Protein AF-A0A554US17-F1 (afdb_monomer_lite)

Foldseek 3Di:
DDDPDPAPADKDWDQDPVVRWIWIWTPLDVVIDIDTDNDRVVRVVVSSVVLVVVQVVCVVVVHDDRHHPVPPPDPDD

Structure (mmCIF, N/CA/C/O backbone):
data_AF-A0A554US17-F1
#
_entry.id   AF-A0A554US17-F1
#
loop_
_atom_site.group_PDB
_atom_site.id
_atom_site.type_symbol
_atom_site.label_atom_id
_atom_site.label_alt_id
_atom_site.label_comp_id
_atom_site.label_asym_id
_atom_site.label_entity_id
_atom_site.label_seq_id
_atom_site.pdbx_PDB_ins_code
_atom_site.Cartn_x
_atom_site.Cartn_y
_atom_site.Cartn_z
_atom_site.occupancy
_atom_site.B_iso_or_equiv
_atom_site.auth_seq_id
_atom_site.auth_comp_id
_atom_site.auth_asym_id
_atom_site.auth_atom_id
_atom_site.pdbx_PDB_model_num
ATOM 1 N N . MET A 1 1 ? -28.625 1.984 2.956 1.00 41.50 1 MET A N 1
ATOM 2 C CA . MET A 1 1 ? -27.405 1.163 3.095 1.00 41.50 1 MET A CA 1
ATOM 3 C C . MET A 1 1 ? -26.988 0.737 1.701 1.00 41.50 1 MET A C 1
ATOM 5 O O . MET A 1 1 ? -27.515 -0.239 1.191 1.00 41.50 1 MET A O 1
ATOM 9 N N . SER A 1 2 ? -26.154 1.524 1.030 1.00 39.19 2 SER A N 1
ATOM 10 C CA . SER A 1 2 ? -25.460 1.110 -0.192 1.00 39.19 2 SER A CA 1
ATOM 11 C C . SER A 1 2 ? -24.303 2.071 -0.397 1.00 39.19 2 SER A C 1
ATOM 13 O O . SER A 1 2 ? -24.524 3.226 -0.731 1.00 39.19 2 SER A O 1
ATOM 15 N N . SER A 1 3 ? -23.096 1.590 -0.153 1.00 44.12 3 SER A N 1
ATOM 16 C CA . SER A 1 3 ? -22.004 1.822 -1.085 1.00 44.12 3 SER A CA 1
ATOM 17 C C . SER A 1 3 ? -21.068 0.638 -0.904 1.00 44.12 3 SER A C 1
ATOM 19 O O . SER A 1 3 ? -20.533 0.426 0.184 1.00 44.12 3 SER A O 1
ATOM 21 N N . SER A 1 4 ? -20.947 -0.196 -1.934 1.00 47.50 4 SER A N 1
ATOM 22 C CA . SER A 1 4 ? -19.812 -1.110 -2.076 1.00 47.50 4 SER A CA 1
ATOM 23 C C . SER A 1 4 ? -18.581 -0.268 -2.404 1.00 47.50 4 SER A C 1
ATOM 25 O O . SER A 1 4 ? -18.046 -0.349 -3.503 1.00 47.50 4 SER A O 1
ATOM 27 N N . ASP A 1 5 ? -18.183 0.595 -1.472 1.00 58.03 5 ASP A N 1
ATOM 28 C CA . ASP A 1 5 ? -16.978 1.397 -1.597 1.00 58.03 5 ASP A CA 1
ATOM 29 C C . ASP A 1 5 ? -15.807 0.499 -1.220 1.00 58.03 5 ASP A C 1
ATOM 31 O O . ASP A 1 5 ? -15.551 0.217 -0.044 1.00 58.03 5 ASP A O 1
ATOM 35 N N . SER A 1 6 ? -15.134 -0.025 -2.240 1.00 59.94 6 SER A N 1
ATOM 36 C CA . SER A 1 6 ? -13.742 -0.418 -2.079 1.00 59.94 6 SER A CA 1
ATOM 37 C C . SER A 1 6 ? -12.982 0.859 -1.716 1.00 59.94 6 SER A C 1
ATOM 39 O O . SER A 1 6 ? -12.950 1.771 -2.537 1.00 59.94 6 SER A O 1
ATOM 41 N N . PRO A 1 7 ? -12.433 0.978 -0.497 1.00 71.31 7 PRO A N 1
ATOM 42 C CA . PRO A 1 7 ? -11.807 2.219 -0.060 1.00 71.31 7 PRO A CA 1
ATOM 43 C C . PRO A 1 7 ? -10.640 2.597 -0.986 1.00 71.31 7 PRO A C 1
ATOM 45 O O . PRO A 1 7 ? -9.762 1.779 -1.268 1.00 71.31 7 PRO A O 1
ATOM 48 N N . HIS A 1 8 ? -10.649 3.841 -1.470 1.00 86.00 8 HIS A N 1
ATOM 49 C CA . HIS A 1 8 ? -9.687 4.371 -2.440 1.00 86.00 8 HIS A CA 1
ATOM 50 C C . HIS A 1 8 ? -8.448 4.941 -1.732 1.00 86.00 8 HIS A C 1
ATOM 52 O O . HIS A 1 8 ? -8.216 6.150 -1.740 1.00 86.00 8 HIS A O 1
ATOM 58 N N . TYR A 1 9 ? -7.676 4.076 -1.072 1.00 94.31 9 TY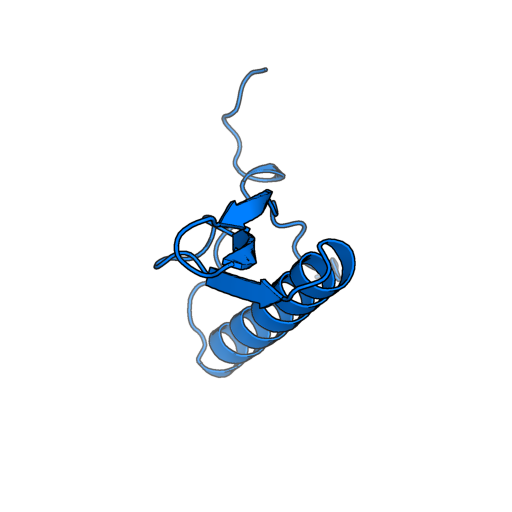R A N 1
ATOM 59 C CA . TYR A 1 9 ? -6.453 4.492 -0.379 1.00 94.31 9 TYR A CA 1
ATOM 60 C C . TYR A 1 9 ? -5.380 5.009 -1.341 1.00 94.31 9 TYR A C 1
ATOM 62 O O . TYR A 1 9 ? -5.293 4.583 -2.495 1.00 94.31 9 TYR A O 1
ATOM 70 N N . ALA A 1 10 ? -4.539 5.915 -0.844 1.00 94.62 10 ALA A N 1
ATOM 71 C CA . ALA A 1 10 ? -3.350 6.366 -1.553 1.00 94.62 10 ALA A CA 1
ATOM 72 C C . ALA A 1 10 ? -2.192 5.360 -1.418 1.00 94.62 10 ALA A C 1
ATOM 74 O O . ALA A 1 10 ? -1.951 4.800 -0.341 1.00 94.62 10 ALA A O 1
ATOM 75 N N . TYR A 1 11 ? -1.448 5.196 -2.514 1.00 95.75 11 TYR A N 1
ATOM 76 C CA . TYR A 1 11 ? -0.270 4.336 -2.613 1.00 95.75 11 TYR A CA 1
ATOM 77 C C . TYR A 1 11 ? 0.911 5.122 -3.180 1.00 95.75 11 TYR A C 1
ATOM 79 O O . TYR A 1 11 ? 0.743 5.943 -4.085 1.00 95.75 11 TYR A O 1
ATOM 87 N N . HIS A 1 12 ? 2.106 4.845 -2.672 1.00 96.94 12 HIS A N 1
ATOM 88 C CA . HIS A 1 12 ? 3.362 5.387 -3.183 1.00 96.94 12 HIS A CA 1
ATOM 89 C C . HIS A 1 12 ? 4.314 4.241 -3.513 1.00 96.94 12 HIS A C 1
ATOM 91 O O . HIS A 1 12 ? 4.348 3.273 -2.765 1.00 96.94 12 HIS A O 1
ATOM 97 N N . VAL A 1 13 ? 5.071 4.347 -4.607 1.00 98.31 13 VAL A N 1
ATOM 98 C CA . VAL A 1 13 ? 6.106 3.371 -4.981 1.00 98.31 13 VAL A CA 1
ATOM 99 C C . VAL A 1 13 ? 7.408 4.113 -5.219 1.00 98.31 13 VAL A C 1
ATOM 101 O O . VAL A 1 13 ? 7.455 5.031 -6.041 1.00 98.31 13 VAL A O 1
ATOM 104 N N . GLU A 1 14 ? 8.460 3.686 -4.534 1.00 98.38 14 GLU A N 1
ATOM 105 C CA . GLU A 1 14 ? 9.806 4.236 -4.668 1.00 98.38 14 GLU A CA 1
ATOM 106 C C . GLU A 1 14 ? 10.861 3.129 -4.679 1.00 98.38 14 GLU A C 1
ATOM 108 O O . GLU A 1 14 ? 10.622 2.023 -4.208 1.00 98.38 14 GLU A O 1
ATOM 113 N N . TRP A 1 15 ? 12.031 3.414 -5.249 1.00 98.50 15 TRP A N 1
ATOM 114 C CA . TRP A 1 15 ? 13.178 2.512 -5.163 1.00 98.50 15 TRP A CA 1
ATOM 115 C C . TRP A 1 15 ? 13.857 2.672 -3.801 1.00 98.50 15 TRP A C 1
ATOM 117 O O . TRP A 1 15 ? 14.238 3.788 -3.448 1.00 98.50 15 TRP A O 1
ATOM 127 N N . SER A 1 16 ? 14.072 1.567 -3.090 1.00 98.06 16 SER A N 1
ATOM 128 C CA . SER A 1 16 ? 14.854 1.505 -1.856 1.00 98.06 16 SER A CA 1
ATOM 129 C C . SER A 1 16 ? 16.274 1.015 -2.160 1.00 98.06 16 SER A C 1
ATOM 131 O O . SER A 1 16 ? 16.472 -0.156 -2.489 1.00 98.06 16 SER A O 1
ATOM 133 N N . PRO A 1 17 ? 17.308 1.872 -2.054 1.00 97.88 17 PRO A N 1
ATOM 134 C CA . PRO A 1 17 ? 18.691 1.435 -2.232 1.00 97.88 17 PRO A CA 1
ATOM 135 C C . PRO A 1 17 ? 19.184 0.501 -1.122 1.00 97.88 17 PRO A C 1
ATOM 137 O O . PRO A 1 17 ? 20.146 -0.230 -1.345 1.00 97.88 17 PRO A O 1
ATOM 140 N N . GLU A 1 18 ? 18.580 0.569 0.067 1.00 97.75 18 GLU A N 1
ATOM 141 C CA . GLU A 1 18 ? 18.935 -0.272 1.216 1.00 97.75 18 GLU A CA 1
ATOM 142 C C . GLU A 1 18 ? 18.432 -1.708 1.049 1.00 97.75 18 GLU A C 1
ATOM 144 O O . GLU A 1 18 ? 19.168 -2.639 1.377 1.00 97.75 18 GLU A O 1
ATOM 149 N N . ASP A 1 19 ? 17.247 -1.879 0.458 1.00 97.44 19 ASP A N 1
ATOM 150 C CA . ASP A 1 19 ? 16.666 -3.196 0.181 1.00 97.44 19 ASP A CA 1
ATOM 151 C C . ASP A 1 19 ? 17.038 -3.721 -1.215 1.00 97.44 19 ASP A C 1
ATOM 153 O O . ASP A 1 19 ? 17.070 -4.927 -1.448 1.00 97.44 19 ASP A O 1
ATOM 157 N N . GLY A 1 20 ? 17.375 -2.828 -2.152 1.00 98.44 20 GLY A N 1
ATOM 158 C CA . 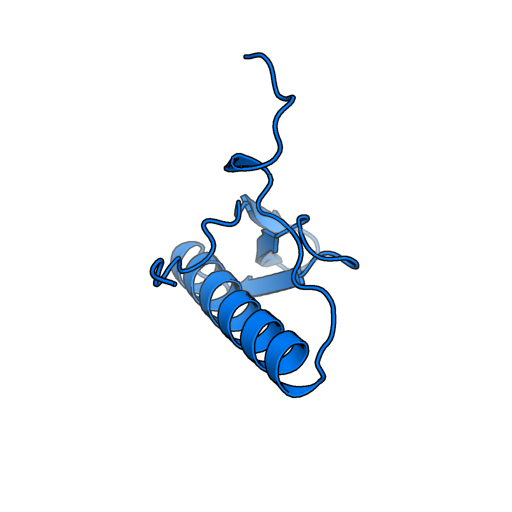GLY A 1 20 ? 17.616 -3.191 -3.549 1.00 98.44 20 GLY A CA 1
ATOM 159 C C . GLY A 1 20 ? 16.337 -3.590 -4.291 1.00 98.44 20 GLY A C 1
ATOM 160 O O . GLY A 1 20 ? 16.402 -4.376 -5.236 1.00 98.44 20 GLY A O 1
ATOM 161 N N . GLU A 1 21 ? 15.195 -3.057 -3.858 1.00 98.69 21 GLU A N 1
ATOM 162 C CA . GLU A 1 21 ? 13.848 -3.371 -4.342 1.00 98.69 21 GLU A CA 1
ATOM 163 C C . GLU A 1 21 ? 12.999 -2.093 -4.435 1.00 98.69 21 GLU A C 1
ATOM 165 O O . GLU A 1 21 ? 13.342 -1.044 -3.881 1.00 98.69 21 GLU A O 1
ATOM 170 N N . TYR A 1 22 ? 11.867 -2.166 -5.131 1.00 98.75 22 TYR A N 1
ATOM 171 C CA . TYR A 1 22 ? 10.826 -1.151 -5.043 1.00 98.75 22 TYR A CA 1
ATOM 172 C C . TYR A 1 22 ? 9.972 -1.392 -3.804 1.00 98.75 22 TYR A C 1
ATOM 174 O O . TYR A 1 22 ? 9.433 -2.479 -3.621 1.00 98.75 22 TYR A O 1
ATOM 182 N N . VAL A 1 23 ? 9.800 -0.356 -2.988 1.00 98.50 23 VAL A N 1
ATOM 183 C CA . VAL A 1 23 ? 8.915 -0.368 -1.824 1.00 98.50 23 VAL A CA 1
ATOM 184 C C . VAL A 1 23 ? 7.638 0.366 -2.191 1.00 98.50 23 VAL A C 1
ATOM 186 O O . VAL A 1 23 ? 7.650 1.556 -2.516 1.00 98.50 23 VAL A O 1
ATOM 189 N N . ALA A 1 24 ? 6.522 -0.345 -2.123 1.00 98.50 24 ALA A N 1
ATOM 190 C CA . ALA A 1 24 ? 5.197 0.228 -2.218 1.00 98.50 24 ALA A CA 1
ATOM 191 C C . ALA A 1 24 ? 4.616 0.422 -0.816 1.00 98.50 24 ALA A C 1
ATOM 193 O O . ALA A 1 24 ? 4.666 -0.496 -0.000 1.00 98.50 24 ALA A O 1
ATOM 194 N N . THR A 1 25 ? 4.058 1.595 -0.516 1.00 98.12 25 THR A N 1
ATOM 195 C CA . THR A 1 25 ? 3.558 1.932 0.825 1.00 98.12 25 THR A CA 1
ATOM 196 C C . THR A 1 25 ? 2.156 2.530 0.813 1.00 98.12 25 THR A C 1
ATOM 198 O O . THR A 1 25 ? 1.742 3.185 -0.147 1.00 98.12 25 THR A O 1
ATOM 201 N N . SER A 1 26 ? 1.434 2.337 1.921 1.00 97.25 26 SER A N 1
ATOM 202 C CA . SER A 1 26 ? 0.241 3.112 2.268 1.00 97.25 26 SER A CA 1
ATOM 203 C C . SER A 1 26 ? 0.337 3.603 3.714 1.00 97.25 26 SER A C 1
ATOM 205 O O . SER A 1 26 ? 0.336 2.819 4.664 1.00 97.25 26 SER A O 1
ATOM 207 N N . VAL A 1 27 ? 0.415 4.925 3.880 1.00 95.75 27 VAL A N 1
ATOM 208 C CA . VAL A 1 27 ? 0.565 5.613 5.183 1.00 95.75 27 VAL A CA 1
ATOM 209 C C . VAL A 1 27 ? -0.767 5.893 5.880 1.00 95.75 27 VAL A C 1
ATOM 211 O O . VAL A 1 27 ? -0.828 6.533 6.927 1.00 95.75 27 VAL A O 1
ATOM 214 N N . GLU A 1 28 ? -1.857 5.464 5.256 1.00 93.56 28 GLU A N 1
ATOM 215 C CA . GLU A 1 28 ? -3.221 5.671 5.732 1.00 93.56 28 GLU A CA 1
ATOM 216 C C . GLU A 1 28 ? -3.554 4.807 6.944 1.00 93.56 28 GLU A C 1
ATOM 218 O O . GLU A 1 28 ? -4.409 5.161 7.759 1.00 93.56 28 GLU A O 1
ATOM 223 N N . PHE A 1 29 ? -2.841 3.692 7.050 1.00 92.00 29 PHE A N 1
ATOM 224 C CA . PHE A 1 29 ? -2.876 2.748 8.145 1.00 92.00 29 PHE A CA 1
ATOM 225 C C . PHE A 1 29 ? -1.840 3.166 9.188 1.00 92.00 29 PHE A C 1
ATOM 227 O O . PHE A 1 29 ? -0.741 3.613 8.860 1.00 92.00 29 PHE A O 1
ATOM 234 N N . GLY A 1 30 ? -2.190 3.028 10.462 1.00 81.69 30 GLY A N 1
ATOM 235 C CA . GLY A 1 30 ? -1.175 2.959 11.505 1.00 81.69 30 GLY A CA 1
ATOM 236 C C . GLY A 1 30 ? -0.741 1.505 11.672 1.00 81.69 30 GLY A C 1
ATOM 237 O O . GLY A 1 30 ? -1.588 0.626 11.544 1.00 81.69 30 GLY A O 1
ATOM 238 N N . PRO A 1 31 ? 0.523 1.226 12.021 1.00 90.81 31 PRO A N 1
ATOM 239 C CA . PRO A 1 31 ? 1.690 1.713 11.274 1.00 90.81 31 PRO A CA 1
ATOM 240 C C . PRO A 1 31 ? 1.497 1.613 9.746 1.00 90.81 31 PRO A C 1
ATOM 242 O O . PRO A 1 31 ? 0.643 0.868 9.268 1.00 90.81 31 PRO A O 1
ATOM 245 N N . ALA A 1 32 ? 2.302 2.353 8.981 1.00 93.81 32 ALA A N 1
ATOM 246 C CA . ALA A 1 32 ? 2.228 2.295 7.525 1.00 93.81 32 ALA A CA 1
ATOM 247 C C . ALA A 1 32 ? 2.447 0.858 7.031 1.00 93.81 32 ALA A C 1
ATOM 249 O O . ALA A 1 32 ? 3.331 0.151 7.520 1.00 93.81 32 ALA A O 1
ATOM 250 N N . LEU A 1 33 ? 1.641 0.445 6.056 1.00 97.38 33 LEU A N 1
ATOM 251 C CA . LEU A 1 33 ? 1.823 -0.830 5.375 1.00 97.38 33 LEU A CA 1
ATOM 252 C C . LEU A 1 33 ? 2.850 -0.659 4.260 1.00 97.38 33 LEU A C 1
ATOM 254 O O . LEU A 1 33 ? 2.876 0.382 3.596 1.00 97.38 33 LEU A O 1
ATOM 258 N N . SER A 1 34 ? 3.657 -1.692 4.040 1.00 97.81 34 SER A N 1
ATOM 259 C CA . SER A 1 34 ? 4.630 -1.742 2.956 1.00 97.81 34 SER A CA 1
ATOM 260 C C . SER A 1 34 ? 4.704 -3.127 2.318 1.00 97.81 34 SER A C 1
ATOM 262 O O . SER A 1 34 ? 4.434 -4.144 2.959 1.00 97.81 34 SER A O 1
ATOM 264 N N . HIS A 1 35 ? 5.072 -3.154 1.041 1.00 98.38 35 HIS A N 1
ATOM 265 C CA . HIS A 1 35 ? 5.395 -4.360 0.290 1.00 98.38 35 HIS A CA 1
ATOM 266 C C . HIS A 1 35 ? 6.601 -4.086 -0.612 1.00 98.38 35 HIS A C 1
ATOM 268 O O . HIS A 1 35 ? 6.704 -2.990 -1.161 1.00 98.38 35 HIS A O 1
ATOM 274 N N . LEU A 1 36 ? 7.503 -5.059 -0.743 1.00 98.62 36 LEU A N 1
ATOM 275 C CA . LEU A 1 36 ? 8.712 -4.946 -1.554 1.00 98.62 36 LEU A CA 1
ATOM 276 C C . LEU A 1 36 ? 8.660 -5.930 -2.717 1.00 98.62 36 LEU A C 1
ATOM 278 O O . LEU A 1 36 ? 8.252 -7.074 -2.524 1.00 98.62 36 LEU A O 1
ATOM 282 N N . ASP A 1 37 ? 9.090 -5.481 -3.891 1.00 98.75 37 ASP A N 1
ATOM 283 C CA . ASP A 1 37 ? 9.333 -6.343 -5.047 1.00 98.75 37 ASP A CA 1
ATOM 284 C C . ASP A 1 37 ? 10.429 -5.739 -5.943 1.00 98.75 37 ASP A C 1
ATOM 286 O O . ASP A 1 37 ? 10.659 -4.528 -5.955 1.00 98.75 37 ASP A O 1
ATOM 290 N N . LEU A 1 38 ? 11.107 -6.570 -6.731 1.00 98.50 38 LEU A N 1
ATOM 291 C CA . LEU A 1 38 ? 12.089 -6.126 -7.721 1.00 98.50 38 LEU A CA 1
ATOM 292 C C . LEU A 1 38 ? 11.442 -5.375 -8.896 1.00 98.50 38 LEU A C 1
ATOM 294 O O . LEU A 1 38 ? 12.123 -4.594 -9.567 1.00 98.50 38 LEU A O 1
ATOM 298 N N . ASP A 1 39 ? 10.153 -5.602 -9.157 1.00 98.56 39 ASP A N 1
ATOM 299 C CA . ASP A 1 39 ? 9.372 -4.902 -10.174 1.00 98.56 39 ASP A CA 1
ATOM 300 C C . ASP A 1 39 ? 8.424 -3.860 -9.537 1.00 98.56 39 ASP A C 1
ATOM 302 O O . ASP A 1 39 ? 7.663 -4.176 -8.621 1.00 98.56 39 ASP A O 1
ATOM 306 N N . PRO A 1 40 ? 8.401 -2.603 -10.024 1.00 98.50 40 PRO A N 1
ATOM 307 C CA . PRO A 1 40 ? 7.579 -1.548 -9.426 1.00 98.50 40 PRO A CA 1
ATOM 308 C C . PRO A 1 40 ? 6.068 -1.790 -9.566 1.00 98.50 40 PRO A C 1
ATOM 310 O O . PRO A 1 40 ? 5.281 -1.280 -8.765 1.00 98.50 40 PRO A O 1
ATOM 313 N N . VAL A 1 41 ? 5.634 -2.534 -10.588 1.00 98.50 41 VAL A N 1
ATOM 314 C CA . VAL A 1 41 ? 4.226 -2.894 -10.791 1.00 98.50 41 VAL A CA 1
ATOM 315 C C . VAL A 1 41 ? 3.829 -4.004 -9.830 1.00 98.50 41 VAL A C 1
ATOM 317 O O . VAL A 1 41 ? 2.746 -3.926 -9.250 1.00 98.50 41 VAL A O 1
ATOM 320 N N . GLU A 1 42 ? 4.687 -4.999 -9.618 1.00 98.69 42 GLU A N 1
ATOM 321 C CA . GLU A 1 42 ? 4.418 -6.063 -8.646 1.00 98.69 42 GLU A CA 1
ATOM 322 C C . GLU A 1 42 ? 4.456 -5.531 -7.208 1.00 98.69 42 GLU A C 1
ATOM 324 O O . GLU A 1 42 ? 3.554 -5.844 -6.430 1.00 98.69 42 GLU A O 1
ATOM 329 N N . ALA A 1 43 ? 5.353 -4.587 -6.899 1.00 98.69 43 ALA A N 1
ATOM 330 C CA . ALA A 1 43 ? 5.330 -3.859 -5.632 1.00 98.69 43 ALA A CA 1
ATOM 331 C C . ALA A 1 43 ? 3.964 -3.172 -5.408 1.00 98.69 43 ALA A C 1
ATOM 333 O O . ALA A 1 43 ? 3.337 -3.324 -4.355 1.00 98.69 43 ALA A O 1
ATOM 334 N N . MET A 1 44 ? 3.455 -2.466 -6.430 1.00 98.44 44 MET A N 1
ATOM 335 C CA . MET A 1 44 ? 2.131 -1.830 -6.393 1.00 98.44 44 MET A CA 1
ATOM 336 C C . MET A 1 44 ? 0.993 -2.847 -6.213 1.00 98.44 44 MET A C 1
ATOM 338 O O . MET A 1 44 ? 0.071 -2.618 -5.431 1.00 98.44 44 MET A O 1
ATOM 342 N N . ARG A 1 45 ? 1.021 -3.974 -6.932 1.00 98.19 45 ARG A N 1
ATOM 343 C CA . ARG A 1 45 ? -0.003 -5.021 -6.781 1.00 98.19 45 ARG A CA 1
ATOM 344 C C . ARG A 1 45 ? -0.009 -5.577 -5.364 1.00 98.19 45 ARG A C 1
ATOM 346 O O . ARG A 1 45 ? -1.071 -5.654 -4.751 1.00 98.19 45 ARG A O 1
ATOM 353 N N . GLY A 1 46 ? 1.167 -5.889 -4.830 1.00 98.25 46 GLY A N 1
ATOM 354 C CA . GLY A 1 46 ? 1.290 -6.457 -3.499 1.00 98.25 46 GLY A CA 1
ATOM 355 C C . GLY A 1 46 ? 0.813 -5.514 -2.394 1.00 98.25 46 GLY A C 1
ATOM 356 O O . GLY A 1 46 ? 0.141 -5.976 -1.472 1.00 98.25 46 GLY A O 1
ATOM 357 N N . ILE A 1 47 ? 1.046 -4.195 -2.489 1.00 98.06 47 ILE A N 1
ATOM 358 C CA . ILE A 1 47 ? 0.486 -3.257 -1.495 1.00 98.06 47 ILE A CA 1
ATOM 359 C C . ILE A 1 47 ? -1.044 -3.153 -1.588 1.00 98.06 47 ILE A C 1
ATOM 361 O O . ILE A 1 47 ? -1.704 -3.043 -0.554 1.00 98.06 47 ILE A O 1
ATOM 365 N N . VAL A 1 48 ? -1.627 -3.234 -2.790 1.00 96.69 48 VAL A N 1
ATOM 366 C CA . VAL A 1 48 ? -3.090 -3.232 -2.973 1.00 96.69 48 VAL A CA 1
ATOM 367 C C . VAL A 1 48 ? -3.711 -4.483 -2.347 1.00 96.69 48 VAL A C 1
ATOM 369 O O . VAL A 1 48 ? -4.699 -4.378 -1.614 1.00 96.69 48 VAL A O 1
ATOM 372 N N . ASP A 1 49 ? -3.108 -5.651 -2.570 1.00 97.00 49 ASP A N 1
ATOM 373 C CA . ASP A 1 49 ? -3.566 -6.915 -1.988 1.00 97.00 49 ASP A CA 1
ATOM 374 C C . ASP A 1 49 ? -3.407 -6.930 -0.459 1.00 97.00 49 ASP A C 1
ATOM 376 O O . ASP A 1 49 ? -4.326 -7.336 0.260 1.00 97.00 49 ASP A O 1
ATOM 380 N N . LEU A 1 50 ? -2.281 -6.425 0.058 1.00 97.19 50 LEU A N 1
ATOM 381 C CA . LEU A 1 50 ? -2.029 -6.314 1.496 1.00 97.19 50 LEU A CA 1
ATOM 382 C C . LEU A 1 50 ? -3.043 -5.392 2.183 1.00 97.19 50 LEU A C 1
ATOM 384 O O . LEU A 1 50 ? -3.564 -5.727 3.248 1.00 97.19 50 LEU A O 1
ATOM 388 N N . VAL A 1 51 ? -3.364 -4.252 1.569 1.00 96.50 51 VAL A N 1
ATOM 389 C CA . VAL A 1 51 ? -4.394 -3.332 2.068 1.00 96.50 51 VAL A CA 1
ATOM 390 C C . VAL A 1 51 ? -5.771 -3.996 2.071 1.00 96.50 51 VAL A C 1
ATOM 392 O O . VAL A 1 51 ? -6.491 -3.905 3.067 1.00 96.50 51 VAL A O 1
ATOM 395 N N . ALA A 1 52 ? -6.141 -4.704 1.000 1.00 94.81 52 ALA A N 1
ATOM 396 C CA . ALA A 1 52 ? -7.410 -5.426 0.942 1.00 94.81 52 ALA A CA 1
ATOM 397 C C . ALA A 1 52 ? -7.512 -6.490 2.048 1.00 94.81 52 ALA A C 1
ATOM 399 O O . ALA A 1 52 ? -8.557 -6.613 2.696 1.00 94.81 52 ALA A O 1
ATOM 400 N N . TRP A 1 53 ? -6.419 -7.215 2.299 1.00 95.62 53 TRP A N 1
ATOM 401 C CA . TRP A 1 53 ? -6.324 -8.176 3.393 1.00 95.62 53 TRP A CA 1
ATOM 402 C C . TRP A 1 53 ? -6.476 -7.500 4.763 1.00 95.62 53 TRP A C 1
ATOM 404 O O . TRP A 1 53 ? -7.328 -7.916 5.548 1.00 95.62 53 TRP A O 1
ATOM 414 N N . ALA A 1 54 ? -5.735 -6.419 5.023 1.00 95.38 54 ALA A N 1
ATOM 415 C CA . ALA A 1 54 ? -5.781 -5.695 6.294 1.00 95.38 54 ALA A CA 1
ATOM 416 C C . ALA A 1 54 ? -7.181 -5.132 6.589 1.00 95.38 54 ALA A C 1
ATOM 418 O O . ALA A 1 54 ? -7.695 -5.265 7.696 1.00 95.38 54 ALA A O 1
ATOM 419 N N . VAL A 1 55 ? -7.855 -4.562 5.584 1.00 94.19 55 VAL A N 1
ATOM 420 C CA . VAL A 1 55 ? -9.250 -4.103 5.714 1.00 94.19 55 VAL A CA 1
ATOM 421 C C . VAL A 1 55 ? -10.194 -5.264 6.030 1.00 94.19 55 VAL A C 1
ATOM 423 O O . VAL A 1 55 ? -11.141 -5.097 6.803 1.00 94.19 55 VAL A O 1
ATOM 426 N N . GLY A 1 56 ? -9.968 -6.432 5.425 1.00 93.94 56 GLY A N 1
ATOM 427 C CA . GLY A 1 56 ? -10.718 -7.650 5.721 1.00 93.94 56 GLY A CA 1
ATOM 428 C C . GLY A 1 56 ? -10.566 -8.089 7.178 1.00 93.94 56 GLY A C 1
ATOM 429 O O . GLY A 1 56 ? -11.572 -8.376 7.827 1.00 93.94 56 GLY A O 1
ATOM 430 N N . ASP A 1 57 ? -9.338 -8.077 7.696 1.00 95.50 57 ASP A N 1
ATOM 431 C CA . ASP A 1 57 ? -9.031 -8.441 9.082 1.00 95.50 57 ASP A CA 1
ATOM 432 C C . ASP A 1 57 ? -9.651 -7.454 10.087 1.00 95.50 57 ASP A C 1
ATOM 434 O O . ASP A 1 57 ? -10.404 -7.864 10.971 1.00 95.50 57 ASP A O 1
ATOM 438 N N . LEU A 1 58 ? -9.481 -6.143 9.874 1.00 94.00 58 LEU A N 1
ATOM 439 C CA . LEU A 1 58 ? -10.102 -5.104 10.709 1.00 94.00 58 LEU A CA 1
ATOM 440 C C . LEU A 1 58 ? -11.629 -5.255 10.760 1.00 94.00 58 LEU A C 1
ATOM 442 O O . LEU A 1 58 ? -12.237 -5.186 11.828 1.00 94.00 58 LEU A O 1
ATOM 446 N N . ARG A 1 59 ? -12.267 -5.529 9.614 1.00 94.38 59 ARG A N 1
ATOM 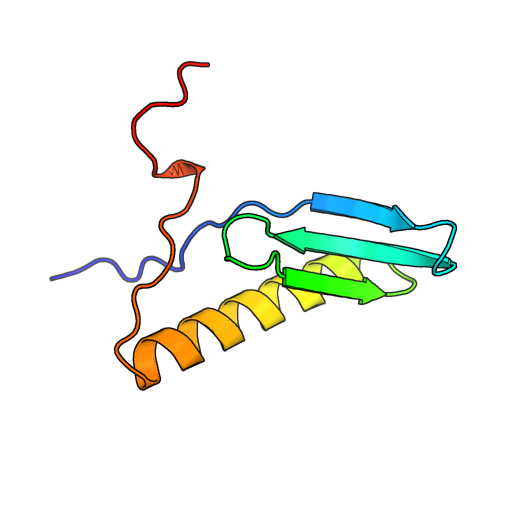447 C CA . ARG A 1 59 ? -13.713 -5.797 9.551 1.00 94.38 59 ARG A CA 1
ATOM 448 C C . ARG A 1 59 ? -14.108 -7.030 10.353 1.00 94.38 59 ARG A C 1
ATOM 450 O O . ARG A 1 59 ? -15.116 -6.982 11.055 1.00 94.38 59 ARG A O 1
ATOM 457 N N . ALA A 1 60 ? -13.352 -8.119 10.234 1.00 95.88 60 ALA A N 1
ATOM 458 C CA . ALA A 1 60 ? -13.630 -9.366 10.940 1.00 95.88 60 ALA A CA 1
ATOM 459 C C . ALA A 1 60 ? -13.511 -9.201 12.463 1.00 95.88 60 ALA A C 1
ATOM 461 O O . ALA A 1 60 ? -14.305 -9.781 13.205 1.00 95.88 60 ALA A O 1
ATOM 462 N N . ASN A 1 61 ? -12.579 -8.358 12.909 1.00 96.00 61 ASN A N 1
ATOM 463 C CA . ASN A 1 61 ? -12.336 -8.071 14.322 1.00 96.00 61 ASN A CA 1
ATOM 464 C C . ASN A 1 61 ? -13.205 -6.922 14.876 1.00 96.00 61 ASN A C 1
ATOM 466 O O . ASN A 1 61 ? -13.179 -6.648 16.075 1.00 96.00 61 ASN A O 1
ATOM 470 N N . GLY A 1 62 ? -14.023 -6.273 14.036 1.00 94.88 62 GLY A N 1
ATOM 471 C CA . GLY A 1 62 ? -14.853 -5.131 14.437 1.00 94.88 62 GLY A CA 1
ATOM 472 C C . GLY A 1 62 ? -14.040 -3.875 14.765 1.00 94.88 62 GLY A C 1
ATOM 473 O O . GLY A 1 62 ? -14.513 -3.001 15.494 1.00 94.88 62 GLY A O 1
ATOM 474 N N . GLU A 1 63 ? -12.820 -3.793 14.245 1.00 94.19 63 GLU A N 1
ATOM 475 C CA . GLU A 1 63 ? -11.911 -2.677 14.449 1.00 94.19 63 GLU A CA 1
ATOM 476 C C . GLU A 1 63 ? -12.217 -1.515 13.488 1.00 94.19 63 GLU A C 1
ATOM 478 O O . GLU A 1 63 ? -12.773 -1.715 12.399 1.00 94.19 63 GLU A O 1
ATOM 483 N N . PRO A 1 64 ? -11.870 -0.271 13.863 1.00 91.81 64 PRO A N 1
ATOM 484 C CA . PRO A 1 64 ? -12.056 0.879 12.990 1.00 91.81 64 PRO A CA 1
ATOM 485 C C . PRO A 1 64 ? -11.221 0.759 11.710 1.00 91.81 64 PRO A C 1
ATOM 487 O O . PRO A 1 64 ? -9.999 0.650 11.755 1.00 91.81 64 PRO A O 1
ATOM 490 N N . ILE A 1 65 ? -11.882 0.860 10.557 1.00 93.19 65 ILE A N 1
ATOM 491 C CA . ILE A 1 65 ? -11.209 0.944 9.258 1.00 93.19 65 ILE A CA 1
ATOM 492 C C . ILE A 1 65 ? -10.726 2.389 9.054 1.00 93.19 65 ILE A C 1
ATOM 494 O O . ILE A 1 65 ? -11.549 3.306 9.168 1.00 93.19 65 ILE A O 1
ATOM 498 N N . PRO A 1 66 ? -9.440 2.626 8.729 1.00 92.81 66 PRO A N 1
ATOM 499 C CA . PRO A 1 66 ? -8.945 3.967 8.444 1.00 92.81 66 PRO A CA 1
ATOM 500 C C . PRO A 1 66 ? -9.712 4.627 7.297 1.00 92.81 66 PRO A C 1
ATOM 502 O O . PRO A 1 66 ? -9.972 4.000 6.270 1.00 92.81 66 PRO A O 1
ATOM 505 N N . GLN A 1 67 ? -10.057 5.904 7.452 1.00 91.81 67 GLN A N 1
ATOM 506 C CA . GLN A 1 67 ? -10.691 6.678 6.387 1.00 91.81 67 GLN A CA 1
ATOM 507 C C . GLN A 1 67 ? -9.644 7.072 5.328 1.00 91.81 67 GLN A C 1
ATOM 509 O O . GLN A 1 67 ? -8.634 7.677 5.723 1.00 91.81 67 GLN A O 1
ATOM 514 N N . PRO A 1 68 ? -9.891 6.804 4.027 1.00 92.38 68 PRO A N 1
ATOM 515 C CA . PRO A 1 68 ? -9.016 7.240 2.943 1.00 92.38 68 PRO A CA 1
ATOM 516 C C . PRO A 1 68 ? -8.737 8.746 2.996 1.00 92.38 68 PRO A C 1
ATOM 518 O O . PRO A 1 68 ? -9.650 9.532 3.247 1.00 92.38 68 PRO A O 1
ATOM 521 N N . ILE A 1 69 ? -7.502 9.174 2.736 1.00 89.75 69 ILE A N 1
ATOM 522 C CA . ILE A 1 69 ? -7.081 10.583 2.752 1.00 89.75 69 ILE A CA 1
ATOM 523 C C . ILE A 1 69 ? -7.904 11.383 1.744 1.00 89.75 69 ILE A C 1
ATOM 525 O O . ILE A 1 69 ? -8.302 12.503 2.054 1.00 89.75 69 ILE A O 1
ATOM 529 N N . ALA A 1 70 ? -8.212 10.788 0.588 1.00 87.38 70 ALA A N 1
ATOM 530 C CA . ALA A 1 70 ? -9.074 11.381 -0.434 1.00 87.38 70 ALA A CA 1
ATOM 531 C C . ALA A 1 70 ? -10.472 11.752 0.099 1.00 87.38 70 ALA A C 1
ATOM 533 O O . ALA A 1 70 ? -11.069 12.724 -0.361 1.00 87.38 70 ALA A O 1
ATOM 534 N N . ASP A 1 71 ? -10.954 11.024 1.109 1.00 86.38 71 ASP A N 1
ATOM 535 C CA . ASP A 1 71 ? -12.274 11.211 1.710 1.00 86.38 71 ASP A CA 1
ATOM 536 C C . ASP A 1 71 ? -12.226 12.054 2.995 1.00 86.38 71 ASP A C 1
ATOM 538 O O . ASP A 1 71 ? -13.269 12.379 3.575 1.00 86.38 71 ASP A O 1
ATOM 542 N N . ARG A 1 72 ? -11.031 12.424 3.477 1.00 85.75 72 ARG A N 1
ATOM 543 C CA . ARG A 1 72 ? -10.875 13.308 4.638 1.00 85.75 72 ARG A CA 1
ATOM 544 C C . ARG A 1 72 ? -11.206 14.737 4.208 1.00 85.75 72 ARG A C 1
ATOM 546 O O . ARG A 1 72 ? -10.425 15.400 3.530 1.00 85.75 72 ARG A O 1
ATOM 553 N N . ALA A 1 73 ? -12.367 15.238 4.627 1.00 67.25 73 ALA A N 1
ATOM 554 C CA . ALA A 1 73 ? -12.758 16.626 4.398 1.00 67.25 73 ALA A CA 1
ATOM 555 C C . ALA A 1 73 ? -11.738 17.583 5.051 1.00 67.25 73 ALA A C 1
ATOM 557 O O . ALA A 1 73 ? -11.699 17.700 6.275 1.00 67.25 73 ALA A O 1
ATOM 558 N N . GLY A 1 74 ? -10.905 18.256 4.246 1.00 58.00 74 GLY A N 1
ATOM 559 C CA . GLY A 1 74 ? -9.948 19.248 4.753 1.00 58.00 74 GLY A CA 1
ATOM 560 C C . GLY A 1 74 ? -8.635 19.428 3.987 1.00 58.00 74 GLY A C 1
ATOM 561 O O . GLY A 1 74 ? -7.941 20.402 4.272 1.00 58.00 74 GLY A O 1
ATOM 562 N N . LEU A 1 75 ? -8.284 18.581 3.011 1.00 53.12 75 LEU A N 1
ATOM 563 C CA . LEU A 1 75 ? -7.219 18.933 2.062 1.00 53.12 75 LEU A CA 1
ATOM 564 C C . LEU A 1 75 ? -7.779 19.947 1.054 1.00 53.12 75 LEU A C 1
ATOM 566 O O . LEU A 1 75 ? -8.328 19.584 0.016 1.00 53.12 75 LEU A O 1
ATOM 570 N N . ALA A 1 76 ? -7.693 21.235 1.394 1.00 40.25 76 ALA A N 1
ATOM 571 C CA . ALA A 1 76 ? -7.729 22.273 0.372 1.00 40.25 76 ALA A CA 1
ATOM 572 C C . ALA A 1 76 ? -6.585 22.004 -0.633 1.00 40.25 76 ALA A C 1
ATOM 574 O O . ALA A 1 76 ? -5.521 21.558 -0.191 1.00 40.25 76 ALA A O 1
ATOM 575 N N . PRO A 1 77 ? -6.807 22.214 -1.944 1.00 54.88 77 PRO A N 1
ATOM 576 C CA . PRO A 1 77 ? -5.754 22.073 -2.947 1.00 54.88 77 PRO A CA 1
ATOM 577 C C . PRO A 1 77 ? -4.562 22.998 -2.674 1.00 54.88 77 PRO A C 1
ATOM 579 O O . PRO A 1 77 ? -4.772 24.086 -2.084 1.00 54.88 77 PRO A O 1
#

pLDDT: mean 88.8, std 16.29, range [39.19, 98.75]

Radius of gyration: 13.88 Å; chains: 1; bounding box: 46×32×25 Å

Seco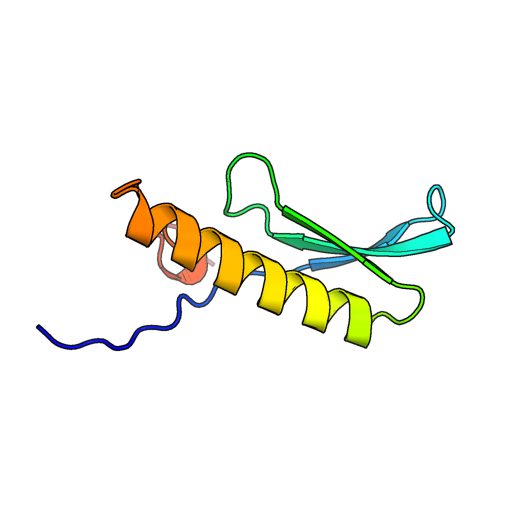ndary structure (DSSP, 8-state):
-----------EEEEETTTTEEEEEETTSSS-EEEEESSH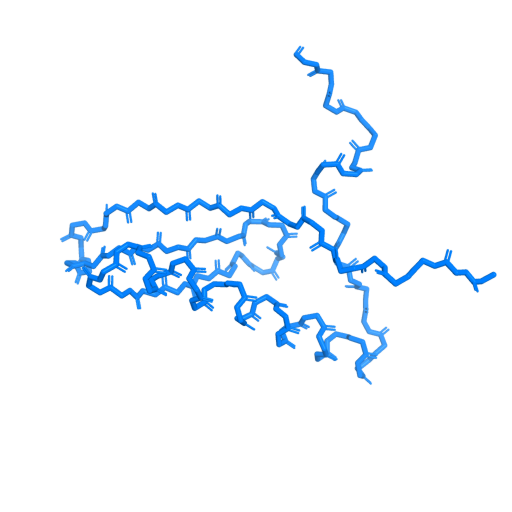HHHHHHHHHHHHHHHHHHHHHTPPPPPPGGGSTT---

Sequence (77 aa):
MSSSDSPHYAYHVEWSPEDGEYVATSVEFGPALSHLDLDPVEAMRGIVDLVAWAVGDLRANGEPIPQPIADRAGLAP

=== Feature glossary ===
Legend for the data blocks above and below:

— What the protein is —

Sequence gives the chain of amino acids in standard one-letter code (A=alanine, C=cysteine, …, Y=tyrosine), read N→C. It is the only feature that is directly encoded by the gene; all structural features are derived from the folded form of this sequence.

The annotation block draws on four external resources. InterPro: which protein families and domains the sequence belongs to. GO: standardized terms for what the protein does, what process it participates in, and where in the cell it acts. CATH: which structural fold it has in the CATH hierarchy. Organism: the species of origin.

— Where its atoms are —

Atomic coordinates in PDBx/mmCIF format — the same representation the Protein Data Bank distributes. Each line of the _atom_site loop places one backbone atom in Cartesian space (units: ångströms, origin: arbitrary).

Six rendered views show the 3D structure from the faces of a cube — i.e. along ±x, ±y, ±z. Rendering representation is drawn randomly per protein from cartoon (secondary-structure ribbons), sticks (backbone bonds), or molecular surface; coloring is either N→C rainbow (blue at the N-terminus through red at the C-terminus) or one color per chain.

— Local backbone conformation —

DSSP 8-state secondary structure assigns each residue one of H (α-helix), G (3₁₀-helix), I (π-helix), E (extended β-strand), B (isolated β-bridge), T (hydrogen-bonded turn), S (bend), or '-' (coil). The assignment is computed from backbone hydrogen-bond geometry via the Kabsch–Sander algorithm.

P-SEA three-state annotation labels each residue as helix, strand, or coil based purely on the geometry of the Cα trace. It serves as a fallback when the full backbone (and thus DSSP) is unavailable.

φ (phi) and ψ (psi) are the two rotatable backbone dihedrals per residue: φ is the C(i-1)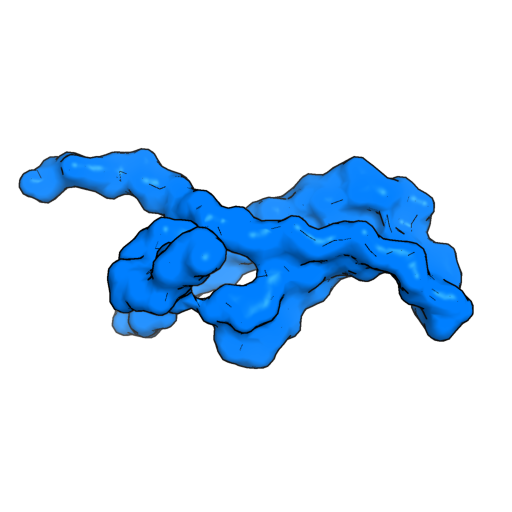–N–Cα–C torsion, ψ is the N–Cα–C–N(i+1) torsion, both in degrees on (−180°, 180°]. α-helical residues cluster near (−60°, −45°); β-strand residues near (−120°, +130°). A Ramachandran plot is simply a scatter of (φ, ψ) for every residue.

— Global shape and packing —

Radius of gyration (Rg) is the root-mean-square distance of Cα atoms from their centroid — a single number for overall size and compactness. A globular domain of N residues has Rg ≈ 2.2·N^0.38 Å; an extended or disordered chain has a much larger Rg. The Cα contact count is the number of residue pairs whose Cα atoms are within 8 Å and are more than four positions apart in sequence — a standard proxy for tertiary packing density. The bounding box is the smallest axis-aligned box enclosing all Cα atoms.

Accessible surface area quantifies burial. A residue with SASA near zero is packed into the hydrophobic core; one with SASA >100 Å² sits on the surface. Computed here via the Shrake–Rupley numerical algorithm with a 1.4 Å probe.

The contact map is a binary N×N matrix image: pixel (i, j) is dark where Cα_i and Cα_j are within 8 Å and |i−j|>4. Because the |i−j|>4 filter removes local helical contacts, off-diagonal stripes parallel to the main diagonal indicate parallel β-sheets; stripes perpendicular to it indicate antiparallel β-sheets. The Ramachandran plot scatters every residue's (φ, ψ) pair against the sterically allowed regions. The PAE heatmap renders the predicted-aligned-error matrix.

— Structural neighborhood —

A 3Di character summarizes, for each residue, the relative orientation of the Cα frame of its nearest spatial neighbor. Because it encodes fold topology rather than chemistry, 3Di alignments detect remote structural similarity that sequence alignment misses.

Structural nearest neighbors (via Foldseek easy-search vs the PDB). Reported per hit: target PDB id, E-value, and alignment TM-score. A TM-score above ~0.5 is the conventional threshold for 'same fold'.

— Confidence and disorder —

For AlphaFold models, the B-factor field carries pLDDT — the model's own estimate of local accuracy on a 0–100 scale. Regions with pLDDT<50 should be treated as essentially unmodeled; they often correspond to intrinsically disordered segments.

B-factor (Debye–Waller factor) reflects atomic displacement in the crystal lattice. It is an experimental observable (units Å²), not a prediction; low values mean the atom is pinned down, high values mean it moves or is heterogeneous across the crystal.

Predicted Aligned Error (PAE) is an AlphaFold confidence matrix: entry (i, j) is the expected error in the position of residue j, in ångströms, when the prediction is superimposed on the true structure at residue i. Low PAE within a block of residues means that block is internally rigid and well-predicted; high PAE between two blocks means their relative placement is uncertain even if each block individually is confident.